Protein AF-A0A4U0WX47-F1 (afdb_monomer_lite)

Foldseek 3Di:
DVVVVVVVVVVVVCLCVVLVQCVDPPNPDPVSVCVSHVVPVVVVVVVVCCCVVVVDDDDDPVRDDPPVPVVVVVPDDDPPPDDPDPVSVVVVVVD

Secondary structure (DSSP, 8-state):
-HHHHHHHHHHHHHHHHHTGGGGSTT---HHHHHHHHTHHHHHHHHHHHHHHHH------TTT----TTHHHHHTS-PPP----SHHHHHHHHH-

InterPro domains:
  IPR050524 Amino-acid permease-like [PTHR43341] (1-94)

pLDDT: mean 90.14, std 5.75, range [67.94, 97.44]

Sequence (95 aa):
PFTAWGALFFWIMIILFNGFAVFTKGNWSVDDFVTAYVGIPIYFAFFLFWKIFKRTSWVKPADADIWTGKAALDNEVWPEQIPRNIFEKIWFWIA

Structure (mmCIF, N/CA/C/O backbone):
data_AF-A0A4U0WX47-F1
#
_entry.id   AF-A0A4U0WX47-F1
#
loop_
_atom_site.group_PDB
_atom_site.id
_atom_site.type_symbol
_atom_site.label_atom_id
_atom_site.label_alt_id
_atom_site.label_comp_id
_atom_site.label_asym_id
_atom_site.label_entity_id
_atom_site.label_seq_id
_atom_site.pdbx_PDB_ins_code
_atom_site.Cartn_x
_atom_site.Cartn_y
_atom_site.Cartn_z
_atom_site.occupancy
_atom_site.B_iso_or_equiv
_atom_site.auth_seq_id
_atom_site.auth_comp_id
_atom_site.auth_asym_id
_atom_site.auth_atom_id
_atom_site.pdbx_PDB_model_num
ATOM 1 N N . PRO A 1 1 ? 13.942 6.694 -4.750 1.00 67.94 1 PRO A N 1
ATOM 2 C CA . PRO A 1 1 ? 13.534 5.924 -3.547 1.00 67.94 1 PRO A CA 1
ATOM 3 C C . PRO A 1 1 ? 12.808 6.731 -2.450 1.00 67.94 1 PRO A C 1
ATOM 5 O O . PRO A 1 1 ? 12.044 6.124 -1.714 1.00 67.94 1 PRO A O 1
ATOM 8 N N . PHE A 1 2 ? 12.974 8.057 -2.332 1.00 84.56 2 PHE A N 1
ATOM 9 C CA . PHE A 1 2 ? 12.293 8.852 -1.287 1.00 84.56 2 PHE A CA 1
ATOM 10 C C . PHE A 1 2 ? 10.777 8.993 -1.483 1.00 84.56 2 PHE A C 1
ATOM 12 O O . PHE A 1 2 ? 10.018 8.920 -0.523 1.00 84.56 2 PHE A O 1
ATOM 19 N N . THR A 1 3 ? 10.328 9.125 -2.731 1.00 90.31 3 THR A N 1
ATOM 20 C CA . THR A 1 3 ? 8.903 9.246 -3.077 1.00 90.31 3 THR A CA 1
ATOM 21 C C . THR A 1 3 ? 8.109 7.989 -2.722 1.00 90.31 3 THR A C 1
ATOM 23 O O . THR A 1 3 ? 7.008 8.097 -2.196 1.00 90.31 3 THR A O 1
ATOM 26 N N . ALA A 1 4 ? 8.687 6.801 -2.927 1.00 90.12 4 ALA A N 1
ATOM 27 C CA . ALA A 1 4 ? 8.065 5.529 -2.557 1.00 90.12 4 ALA A CA 1
ATOM 28 C C . ALA A 1 4 ? 7.884 5.390 -1.034 1.00 90.12 4 ALA A C 1
ATOM 30 O O . ALA A 1 4 ? 6.816 4.990 -0.578 1.00 90.12 4 ALA A O 1
ATOM 31 N N . TRP A 1 5 ? 8.894 5.773 -0.242 1.00 92.31 5 TRP A N 1
ATOM 32 C CA . TRP A 1 5 ? 8.790 5.782 1.223 1.00 92.31 5 TRP A CA 1
ATOM 33 C C . TRP A 1 5 ? 7.775 6.813 1.729 1.00 92.31 5 TRP A C 1
ATOM 35 O O . TRP A 1 5 ? 7.001 6.507 2.633 1.00 92.31 5 TRP A O 1
ATOM 45 N N . GLY A 1 6 ? 7.728 8.002 1.119 1.00 95.88 6 GLY A N 1
ATOM 46 C CA . GLY A 1 6 ? 6.718 9.016 1.431 1.00 95.88 6 GLY A CA 1
ATOM 47 C C . GLY A 1 6 ? 5.295 8.543 1.122 1.00 95.88 6 GLY A C 1
ATOM 48 O O . GLY A 1 6 ? 4.408 8.680 1.961 1.00 95.88 6 GLY A O 1
ATOM 49 N N . ALA A 1 7 ? 5.088 7.915 -0.040 1.00 94.88 7 ALA A N 1
ATOM 50 C CA . ALA A 1 7 ? 3.801 7.334 -0.412 1.00 94.88 7 ALA A CA 1
ATOM 51 C C . ALA A 1 7 ? 3.373 6.224 0.560 1.00 94.88 7 ALA A C 1
ATOM 53 O O . ALA A 1 7 ? 2.223 6.210 0.991 1.00 94.88 7 ALA A O 1
ATOM 54 N N . LEU A 1 8 ? 4.292 5.333 0.952 1.00 94.25 8 LEU A N 1
ATOM 55 C CA . LEU A 1 8 ? 4.010 4.282 1.933 1.00 94.25 8 LEU A CA 1
ATOM 56 C C . LEU A 1 8 ? 3.574 4.868 3.281 1.00 94.25 8 LEU A C 1
ATOM 58 O O . LEU A 1 8 ? 2.563 4.445 3.837 1.00 94.25 8 LEU A O 1
ATOM 62 N N . PHE A 1 9 ? 4.315 5.852 3.795 1.00 96.25 9 PHE A N 1
ATOM 63 C CA . PHE A 1 9 ? 3.979 6.517 5.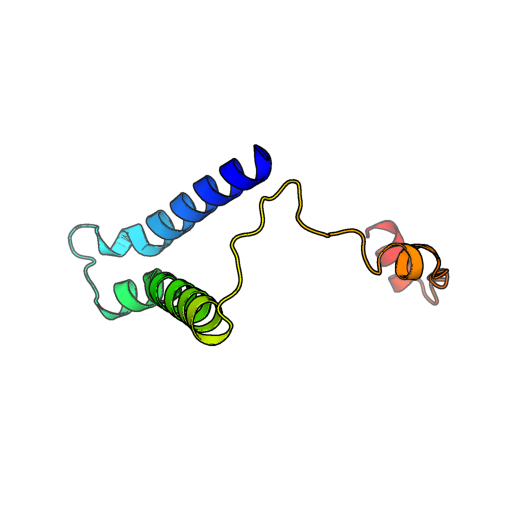052 1.00 96.25 9 PHE A CA 1
ATOM 64 C C . PHE A 1 9 ? 2.595 7.176 4.993 1.00 96.25 9 PHE A C 1
ATOM 66 O O . PHE A 1 9 ? 1.775 6.985 5.891 1.00 96.25 9 PHE A O 1
ATOM 73 N N . PHE A 1 10 ? 2.308 7.892 3.907 1.00 96.44 10 PHE A N 1
ATOM 74 C CA . PHE A 1 10 ? 1.017 8.541 3.709 1.00 96.44 10 PHE A CA 1
ATOM 75 C C . PHE A 1 10 ? -0.138 7.531 3.628 1.00 96.44 10 PHE A C 1
ATOM 77 O O . PHE A 1 10 ? -1.179 7.732 4.251 1.00 96.44 10 PHE A O 1
ATOM 84 N N . TRP A 1 11 ? 0.060 6.402 2.943 1.00 94.94 11 TRP A N 1
ATOM 85 C CA . TRP A 1 11 ? -0.927 5.321 2.899 1.00 94.94 11 TRP A CA 1
ATOM 86 C C . TRP A 1 11 ? -1.184 4.694 4.269 1.00 94.94 11 TRP A C 1
ATOM 88 O O . TRP A 1 11 ? -2.339 4.452 4.614 1.00 94.94 11 TRP A O 1
ATOM 98 N N . ILE A 1 12 ? -0.138 4.476 5.073 1.00 94.31 12 ILE A N 1
ATOM 99 C CA . ILE A 1 12 ? -0.291 3.993 6.453 1.00 94.31 12 ILE A CA 1
ATOM 100 C C . ILE A 1 12 ? -1.136 4.978 7.268 1.00 94.31 12 ILE A C 1
ATOM 102 O O . ILE A 1 12 ? -2.053 4.551 7.967 1.00 94.31 12 ILE A O 1
ATOM 106 N N . MET A 1 13 ? -0.881 6.285 7.145 1.00 96.25 13 MET A N 1
ATOM 107 C CA . MET A 1 13 ? -1.709 7.298 7.805 1.00 96.25 13 MET A CA 1
ATOM 108 C C . MET A 1 13 ? -3.170 7.205 7.360 1.00 96.25 13 MET A C 1
ATOM 110 O O . MET A 1 13 ? -4.048 7.134 8.215 1.00 96.25 13 MET A O 1
ATOM 114 N N . ILE A 1 14 ? -3.441 7.156 6.050 1.00 94.75 14 ILE A N 1
ATOM 115 C CA . ILE A 1 14 ? -4.812 7.046 5.529 1.00 94.75 14 ILE A CA 1
ATOM 116 C C . ILE A 1 14 ? -5.524 5.841 6.135 1.00 94.75 14 ILE A C 1
ATOM 118 O O . ILE A 1 14 ? -6.630 5.993 6.641 1.00 94.75 14 ILE A O 1
ATOM 122 N N . ILE A 1 15 ? -4.892 4.666 6.116 1.00 92.44 15 ILE A N 1
ATOM 123 C CA . ILE A 1 15 ? -5.490 3.434 6.639 1.00 92.44 15 ILE A CA 1
ATOM 124 C C . ILE A 1 15 ? -5.822 3.589 8.127 1.00 92.44 15 ILE A C 1
ATOM 126 O O . ILE A 1 15 ? -6.928 3.254 8.542 1.00 92.44 15 ILE A O 1
ATOM 130 N N . LEU A 1 16 ? -4.904 4.140 8.925 1.00 91.06 16 LEU A N 1
ATOM 131 C CA . LEU A 1 16 ? -5.133 4.349 10.356 1.00 91.06 16 LEU A CA 1
ATOM 132 C C . LEU A 1 16 ? -6.282 5.330 10.621 1.00 91.06 16 LEU A C 1
ATOM 134 O O . LEU A 1 16 ? -7.136 5.046 11.462 1.00 91.06 16 LEU A O 1
ATOM 138 N N . PHE A 1 17 ? -6.330 6.449 9.894 1.00 94.25 17 PHE A N 1
ATOM 139 C CA . PHE A 1 17 ? -7.341 7.488 10.103 1.00 94.25 17 PHE A CA 1
ATOM 140 C C . PHE A 1 17 ? -8.707 7.163 9.485 1.00 94.25 17 PHE A C 1
ATOM 142 O O . PHE A 1 17 ? -9.709 7.688 9.965 1.00 94.25 17 PHE A O 1
ATOM 149 N N . ASN A 1 18 ? -8.774 6.284 8.480 1.00 91.19 18 ASN A N 1
ATOM 150 C CA . ASN A 1 18 ? -10.019 5.906 7.803 1.00 91.19 18 ASN A CA 1
ATOM 151 C C . ASN A 1 18 ? -11.076 5.368 8.788 1.00 91.19 18 ASN A C 1
ATOM 153 O O . ASN A 1 18 ? -12.218 5.815 8.767 1.00 91.19 18 ASN A O 1
ATOM 157 N N . GLY A 1 19 ? -10.672 4.483 9.705 1.00 90.00 19 GLY A N 1
ATOM 158 C CA . GLY A 1 19 ? -11.546 3.889 10.723 1.00 90.00 19 GLY A CA 1
ATOM 159 C C . GLY A 1 19 ? -11.475 4.549 12.104 1.00 90.00 19 GLY A C 1
ATOM 160 O O . GLY A 1 19 ? -11.956 3.966 13.075 1.00 90.00 19 GLY A O 1
ATOM 161 N N . PHE A 1 20 ? -10.882 5.746 12.234 1.00 91.56 20 PHE A N 1
ATOM 162 C CA . PHE A 1 20 ? -10.588 6.349 13.545 1.00 91.56 20 PHE A CA 1
ATOM 163 C C . PHE A 1 20 ? -11.829 6.528 14.435 1.00 91.56 20 PHE A C 1
ATOM 165 O O . PHE A 1 20 ? -11.732 6.417 15.658 1.00 91.56 20 PHE A O 1
ATOM 172 N N . ALA A 1 21 ? -13.002 6.747 13.832 1.00 91.25 21 ALA A N 1
ATOM 173 C CA . ALA A 1 21 ? -14.270 6.886 14.546 1.00 91.25 21 ALA A CA 1
ATOM 174 C C . ALA A 1 21 ? -14.557 5.702 15.488 1.00 91.25 21 ALA A C 1
ATOM 176 O O . ALA A 1 21 ? -15.041 5.925 16.595 1.00 91.25 21 ALA A O 1
ATOM 177 N N . VAL A 1 22 ? -14.170 4.478 15.113 1.00 92.69 22 VAL A N 1
ATOM 178 C CA . VAL A 1 22 ? -14.366 3.259 15.919 1.00 92.69 22 VAL A CA 1
ATOM 179 C C . VAL A 1 22 ? -13.640 3.328 17.268 1.00 92.69 22 VAL A C 1
ATOM 181 O O . VAL A 1 22 ? -14.097 2.760 18.259 1.00 92.69 22 VAL A O 1
ATOM 184 N N . PHE A 1 23 ? -12.529 4.065 17.340 1.00 91.25 23 PHE A N 1
ATOM 185 C CA . PHE A 1 23 ? -11.759 4.248 18.572 1.00 91.25 23 PHE A CA 1
ATOM 186 C C . PHE A 1 23 ? -12.265 5.4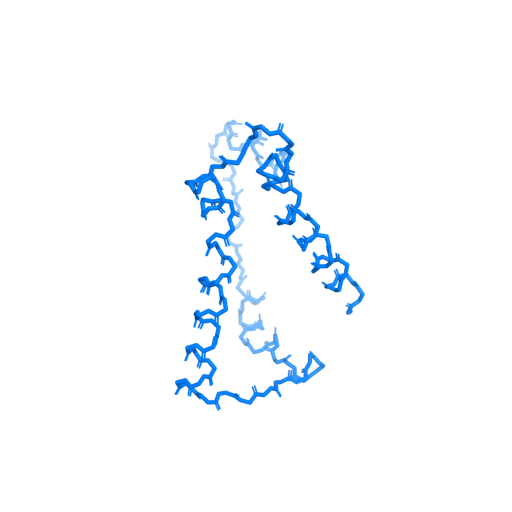07 19.440 1.00 91.25 23 PHE A C 1
ATOM 188 O O . PHE A 1 23 ? -11.757 5.626 20.542 1.00 91.25 23 PHE A O 1
ATOM 195 N N . THR A 1 24 ? -13.261 6.163 18.973 1.00 92.75 24 THR A N 1
ATOM 196 C CA . THR A 1 24 ? -13.852 7.256 19.751 1.00 92.75 24 THR A CA 1
ATOM 197 C C . THR A 1 24 ? -14.902 6.735 20.734 1.00 92.75 24 THR A C 1
ATOM 199 O O . THR A 1 24 ? -15.575 5.726 20.511 1.00 92.75 24 THR A O 1
ATOM 202 N N . LYS A 1 25 ? -15.045 7.423 21.872 1.00 91.19 25 LYS A N 1
ATOM 203 C CA . LYS A 1 25 ? -15.945 7.005 22.954 1.00 91.19 25 LYS A CA 1
ATOM 204 C C . LYS A 1 25 ? -17.395 6.918 22.456 1.00 91.19 25 LYS A C 1
ATOM 206 O O . LYS A 1 25 ? -17.955 7.923 22.037 1.00 91.19 25 LYS A O 1
ATOM 211 N N . GLY A 1 26 ? -18.006 5.737 22.584 1.00 90.50 26 GLY A N 1
ATOM 212 C CA . GLY A 1 26 ? -19.412 5.493 22.232 1.00 90.50 26 GLY A CA 1
ATOM 213 C C . GLY A 1 26 ? -19.659 4.999 20.802 1.00 90.50 26 GLY A C 1
ATOM 214 O O . GLY A 1 26 ? -20.802 4.695 20.489 1.00 90.50 26 GLY A O 1
ATOM 215 N N . ASN A 1 27 ? -18.617 4.865 19.973 1.00 90.06 27 ASN A N 1
ATOM 216 C CA . ASN A 1 27 ? -18.725 4.466 18.562 1.00 90.06 27 ASN A CA 1
ATOM 217 C C . ASN A 1 27 ? -18.084 3.096 18.262 1.00 90.06 27 ASN A C 1
ATOM 219 O O . ASN A 1 27 ? -17.721 2.810 17.124 1.00 90.06 27 ASN A O 1
ATOM 223 N N . TRP A 1 28 ? -17.904 2.244 19.277 1.00 92.94 28 TRP A N 1
ATOM 224 C CA . TRP A 1 28 ? -17.343 0.911 19.062 1.00 92.94 28 TRP A CA 1
ATOM 225 C C . TRP A 1 28 ? -18.361 -0.001 18.371 1.00 92.94 28 TRP A C 1
ATOM 227 O O . TRP A 1 28 ? -19.421 -0.295 18.923 1.00 92.94 28 TRP A O 1
ATOM 237 N N . SER A 1 29 ? -17.995 -0.485 17.189 1.00 93.88 29 SER A N 1
ATOM 238 C CA . SER A 1 29 ? -18.782 -1.395 16.364 1.00 93.88 29 SER A CA 1
ATOM 239 C C . SER A 1 29 ? -17.829 -2.381 15.699 1.00 93.88 29 SER A C 1
ATOM 241 O O . SER A 1 29 ? -16.846 -1.987 15.068 1.00 93.88 29 SER A O 1
ATOM 243 N N . VAL A 1 30 ? -18.087 -3.678 15.886 1.00 94.31 30 VAL A N 1
ATOM 244 C CA . VAL A 1 30 ? -17.249 -4.740 15.307 1.00 94.31 30 VAL A CA 1
ATOM 245 C C . VAL A 1 30 ? -17.359 -4.730 13.785 1.00 94.31 30 VAL A C 1
ATOM 247 O O . VAL A 1 30 ? -16.347 -4.887 13.105 1.00 94.31 30 VAL A O 1
ATOM 250 N N . ASP A 1 31 ? -18.555 -4.479 13.257 1.00 94.50 31 ASP A N 1
ATOM 251 C CA . ASP A 1 31 ? -18.806 -4.426 11.818 1.00 94.50 31 ASP A CA 1
ATOM 252 C C . ASP A 1 31 ? -18.032 -3.274 11.167 1.00 94.50 31 ASP A C 1
ATOM 254 O O . ASP A 1 31 ? -17.375 -3.474 10.143 1.00 94.50 31 ASP A O 1
ATOM 258 N N . ASP A 1 32 ? -18.015 -2.097 11.802 1.00 93.56 32 ASP A N 1
ATOM 259 C CA . ASP A 1 32 ? -17.265 -0.936 11.309 1.00 93.56 32 ASP A CA 1
ATOM 260 C C . ASP A 1 32 ? -15.751 -1.147 11.429 1.00 93.56 32 ASP A C 1
ATOM 262 O O . ASP A 1 32 ? -15.003 -0.814 10.508 1.00 93.56 32 ASP A O 1
ATOM 266 N N . PHE A 1 33 ? -15.285 -1.763 12.523 1.00 93.75 33 PHE A N 1
ATOM 267 C CA . PHE A 1 33 ? -13.875 -2.120 12.693 1.00 93.75 33 PHE A CA 1
ATOM 268 C C . PHE A 1 33 ? -13.398 -3.070 11.590 1.00 93.75 33 PHE A C 1
ATOM 270 O O . PHE A 1 33 ? -12.386 -2.823 10.931 1.00 93.75 33 PHE A O 1
ATOM 277 N N . VAL A 1 34 ? -14.127 -4.169 11.383 1.00 94.56 34 VAL A N 1
ATOM 278 C CA . VAL A 1 34 ? -13.770 -5.167 10.373 1.00 94.56 34 VAL A CA 1
ATOM 279 C C . VAL A 1 34 ? -13.835 -4.534 8.988 1.00 94.56 34 VAL A C 1
ATOM 281 O O . VAL A 1 34 ? -12.874 -4.651 8.236 1.00 94.56 34 VAL A O 1
ATOM 284 N N . THR A 1 35 ? -14.892 -3.789 8.666 1.00 93.19 35 THR A N 1
ATOM 285 C CA . THR A 1 35 ? -15.031 -3.134 7.356 1.00 93.19 35 THR A CA 1
ATOM 286 C C . THR A 1 35 ? -13.891 -2.149 7.078 1.00 93.19 35 THR A C 1
ATOM 288 O O . THR A 1 35 ? -13.339 -2.156 5.977 1.00 93.19 35 THR A O 1
ATOM 291 N N . ALA A 1 36 ? -13.475 -1.357 8.071 1.00 94.00 36 ALA A N 1
ATOM 292 C CA . ALA A 1 36 ? -12.394 -0.385 7.912 1.00 94.00 36 ALA A CA 1
ATOM 293 C C . ALA A 1 36 ? -10.998 -1.029 7.788 1.00 94.00 36 ALA A C 1
ATOM 295 O O . ALA A 1 36 ? -10.137 -0.492 7.089 1.00 94.00 36 ALA A O 1
ATOM 296 N N . TYR A 1 37 ? -10.754 -2.174 8.441 1.00 94.88 37 TYR A N 1
ATOM 297 C CA . TYR A 1 37 ? -9.399 -2.726 8.596 1.00 94.88 37 TYR A CA 1
ATOM 298 C C . TYR A 1 37 ? -9.166 -4.113 7.975 1.00 94.88 37 TYR A C 1
ATOM 300 O O . TYR A 1 37 ? -8.017 -4.558 7.933 1.00 94.88 37 TYR A O 1
ATOM 308 N N . VAL A 1 38 ? -10.184 -4.787 7.423 1.00 95.25 38 VAL A N 1
ATOM 309 C CA . VAL A 1 38 ? -10.060 -6.133 6.811 1.00 95.25 38 VAL A CA 1
ATOM 310 C C . VAL A 1 38 ? -9.093 -6.177 5.621 1.00 95.25 38 VAL A C 1
ATOM 312 O O . VAL A 1 38 ? -8.473 -7.208 5.356 1.00 95.25 38 VAL A O 1
ATOM 315 N N . GLY A 1 39 ? -8.893 -5.055 4.926 1.00 93.69 39 GLY A N 1
ATOM 316 C CA . GLY A 1 39 ? -7.943 -4.975 3.815 1.00 93.69 39 GLY A CA 1
ATOM 317 C C . GLY A 1 39 ? -6.499 -5.281 4.230 1.00 93.69 39 GLY A C 1
ATOM 318 O O . GLY A 1 39 ? -5.756 -5.880 3.454 1.00 93.69 39 GLY A O 1
ATOM 319 N N . ILE A 1 40 ? -6.114 -4.943 5.467 1.00 94.75 40 ILE A N 1
ATOM 320 C CA . ILE A 1 40 ? -4.759 -5.158 5.993 1.00 94.75 40 ILE A CA 1
ATOM 321 C C . ILE A 1 40 ? -4.407 -6.657 6.036 1.00 94.75 40 ILE A C 1
ATOM 323 O O . ILE A 1 40 ? -3.443 -7.052 5.372 1.00 94.75 40 ILE A O 1
ATOM 327 N N . PRO A 1 41 ? -5.147 -7.528 6.758 1.00 95.88 41 PRO A N 1
ATOM 328 C CA . PRO A 1 41 ? -4.840 -8.953 6.790 1.00 95.88 41 PRO A CA 1
ATOM 329 C C . PRO A 1 41 ? -4.986 -9.610 5.417 1.00 95.88 41 PRO A C 1
ATOM 331 O O . PRO A 1 41 ? -4.176 -10.475 5.097 1.00 95.88 41 PRO A O 1
ATOM 334 N N . ILE A 1 42 ? -5.944 -9.187 4.581 1.00 96.69 42 ILE A N 1
ATOM 335 C CA . ILE A 1 42 ? -6.089 -9.712 3.214 1.00 96.69 42 ILE A CA 1
ATOM 336 C C . ILE A 1 42 ? -4.832 -9.427 2.381 1.00 96.69 42 ILE A C 1
ATOM 338 O O . ILE A 1 42 ? -4.299 -10.333 1.737 1.00 96.69 42 ILE A O 1
ATOM 342 N N . TYR A 1 43 ? -4.325 -8.193 2.422 1.00 94.94 43 TYR A N 1
ATOM 343 C CA . TYR A 1 43 ? -3.106 -7.809 1.714 1.00 94.94 43 TYR A CA 1
ATOM 344 C C . TYR A 1 43 ? -1.913 -8.671 2.142 1.00 94.94 43 TYR A C 1
ATOM 346 O O . TYR A 1 43 ? -1.238 -9.269 1.299 1.00 94.94 43 TYR A O 1
ATOM 354 N N . PHE A 1 44 ? -1.678 -8.792 3.453 1.00 96.88 44 PHE A N 1
ATOM 355 C CA . PHE A 1 44 ? -0.583 -9.615 3.964 1.00 96.88 44 PHE A CA 1
ATOM 356 C C . PHE A 1 44 ? -0.779 -11.099 3.650 1.00 96.88 44 PHE A C 1
ATOM 358 O O . PHE A 1 44 ? 0.195 -11.766 3.308 1.00 96.88 44 PHE A O 1
ATOM 365 N N . ALA A 1 45 ? -2.009 -11.613 3.703 1.00 97.44 45 ALA A N 1
ATOM 366 C CA . ALA A 1 45 ? -2.308 -12.998 3.359 1.00 97.44 45 ALA A CA 1
ATOM 367 C C . ALA A 1 45 ? -1.949 -13.299 1.902 1.00 97.44 45 ALA A C 1
ATOM 369 O O . ALA A 1 45 ? -1.218 -14.254 1.653 1.00 97.44 45 ALA A O 1
ATOM 370 N N . PHE A 1 46 ? -2.377 -12.469 0.946 1.00 97.25 46 PHE A N 1
ATOM 371 C CA . PHE A 1 46 ? -2.026 -12.662 -0.464 1.00 97.25 46 PHE A CA 1
ATOM 372 C C . PHE A 1 46 ? -0.529 -12.494 -0.726 1.00 97.25 46 PHE A C 1
ATOM 374 O O . PHE A 1 46 ? 0.063 -13.301 -1.450 1.00 97.25 46 PHE A O 1
ATOM 381 N N . PHE A 1 47 ? 0.101 -11.489 -0.113 1.00 95.19 47 PHE A N 1
ATOM 382 C CA . PHE A 1 47 ? 1.539 -11.273 -0.241 1.00 95.19 47 PHE A CA 1
ATOM 383 C C . PHE A 1 47 ? 2.338 -12.475 0.279 1.00 95.19 47 PHE A C 1
ATOM 385 O O . PHE A 1 47 ? 3.193 -13.011 -0.430 1.00 95.19 47 PHE A O 1
ATOM 392 N N . LEU A 1 48 ? 2.039 -12.931 1.499 1.00 96.75 48 LEU A N 1
ATOM 393 C CA . LEU A 1 48 ? 2.707 -14.074 2.118 1.00 96.75 48 LEU A CA 1
ATOM 394 C C . LEU A 1 48 ? 2.401 -15.368 1.369 1.00 96.75 48 LEU A C 1
ATOM 396 O O . LEU A 1 48 ? 3.324 -16.139 1.122 1.00 96.75 48 LEU A O 1
ATOM 400 N N . PHE A 1 49 ? 1.152 -15.583 0.954 1.00 97.31 49 PHE A N 1
ATOM 401 C CA . PHE A 1 49 ? 0.761 -16.730 0.139 1.00 97.31 49 PHE A CA 1
ATOM 402 C C . PHE A 1 49 ? 1.632 -16.828 -1.113 1.00 97.31 49 PHE A C 1
ATOM 404 O O . PHE A 1 49 ? 2.277 -17.853 -1.330 1.00 97.31 49 PHE A O 1
ATOM 411 N N . TRP A 1 50 ? 1.735 -15.750 -1.896 1.00 96.69 50 TRP A N 1
ATOM 412 C CA . TRP A 1 50 ? 2.572 -15.738 -3.094 1.00 96.69 50 TRP A CA 1
ATOM 413 C C . TRP A 1 50 ? 4.052 -15.943 -2.763 1.00 96.69 50 TRP A C 1
ATOM 415 O O . TRP A 1 50 ? 4.733 -16.744 -3.410 1.00 96.69 50 TRP A O 1
ATOM 425 N N . LYS A 1 51 ? 4.554 -15.253 -1.733 1.00 94.81 51 LYS A N 1
ATOM 426 C CA . LYS A 1 51 ? 5.965 -15.311 -1.337 1.00 94.81 51 LYS A CA 1
ATOM 427 C C . LYS A 1 51 ? 6.378 -16.709 -0.877 1.00 94.81 51 LYS A C 1
ATOM 429 O O . LYS A 1 51 ? 7.454 -17.169 -1.253 1.00 94.81 51 LYS A O 1
ATOM 434 N N . ILE A 1 52 ? 5.523 -17.389 -0.114 1.00 96.25 52 ILE A N 1
ATOM 435 C CA . ILE A 1 52 ? 5.757 -18.742 0.403 1.00 96.25 52 ILE A CA 1
ATOM 436 C C . ILE A 1 52 ? 5.553 -19.784 -0.702 1.00 96.25 52 ILE A C 1
ATOM 438 O O . ILE A 1 52 ? 6.384 -20.679 -0.851 1.00 96.25 52 ILE A O 1
ATOM 442 N N . PHE A 1 53 ? 4.490 -19.660 -1.502 1.00 97.00 53 PHE A N 1
ATOM 443 C CA . PHE A 1 53 ? 4.164 -20.626 -2.553 1.00 97.00 53 PHE A CA 1
ATOM 444 C C . PHE A 1 53 ? 5.182 -20.602 -3.698 1.00 97.00 53 PHE A C 1
ATOM 446 O O . PHE A 1 53 ? 5.705 -21.642 -4.092 1.00 97.00 53 PHE A O 1
ATOM 453 N N . LYS A 1 54 ? 5.514 -19.412 -4.214 1.00 96.31 54 LYS A N 1
ATOM 454 C CA . LYS A 1 54 ? 6.471 -19.256 -5.323 1.00 96.31 54 LYS A CA 1
ATOM 455 C C . LYS A 1 54 ? 7.921 -19.161 -4.861 1.00 96.31 54 LYS A C 1
ATOM 457 O O . LYS A 1 54 ? 8.805 -19.182 -5.712 1.00 96.31 54 LYS A O 1
ATOM 462 N N . ARG A 1 55 ? 8.167 -19.044 -3.547 1.00 93.12 55 ARG A N 1
ATOM 463 C CA . ARG A 1 55 ? 9.505 -18.950 -2.931 1.00 93.12 55 ARG A CA 1
ATOM 464 C C . ARG A 1 55 ? 10.413 -17.940 -3.637 1.00 93.12 55 ARG A C 1
ATOM 466 O O . ARG A 1 55 ? 11.587 -18.203 -3.880 1.00 93.12 55 ARG A O 1
ATOM 473 N N . THR A 1 56 ? 9.860 -16.789 -4.014 1.00 92.00 56 THR A N 1
ATOM 474 C CA . THR A 1 56 ? 10.617 -15.779 -4.762 1.00 92.00 56 THR A CA 1
ATOM 475 C C . THR A 1 56 ? 11.692 -15.152 -3.877 1.00 92.00 56 THR A C 1
ATOM 477 O O . THR A 1 56 ? 11.466 -14.912 -2.688 1.00 92.00 56 THR A O 1
ATOM 480 N N . SER A 1 57 ? 12.855 -14.828 -4.441 1.00 89.31 57 SER A N 1
ATOM 481 C CA . SER A 1 57 ? 13.902 -14.088 -3.730 1.00 89.31 57 SER A CA 1
ATOM 482 C C . SER A 1 57 ? 13.486 -12.632 -3.486 1.00 89.31 57 SER A C 1
ATOM 484 O O . SER A 1 57 ? 12.547 -12.110 -4.091 1.00 89.31 57 SER A O 1
ATOM 486 N N . TRP A 1 58 ? 14.124 -11.973 -2.520 1.00 89.44 58 TRP A N 1
ATOM 487 C CA . TRP A 1 58 ? 13.997 -10.526 -2.358 1.00 89.44 58 TRP A CA 1
ATOM 488 C C . TRP A 1 58 ? 14.919 -9.844 -3.364 1.00 89.44 58 TRP A C 1
ATOM 490 O O . TRP A 1 58 ? 16.134 -10.015 -3.300 1.00 89.44 58 TRP A O 1
ATOM 500 N N . VAL A 1 59 ? 14.336 -9.101 -4.301 1.00 89.81 59 VAL A N 1
ATOM 501 C CA . VAL A 1 59 ? 15.085 -8.353 -5.314 1.00 89.81 59 VAL A CA 1
ATOM 502 C C . VAL A 1 59 ? 15.371 -6.962 -4.764 1.00 89.81 59 VAL A C 1
ATOM 504 O O . VAL A 1 59 ? 14.478 -6.308 -4.219 1.00 89.81 59 VAL A O 1
ATOM 507 N N . LYS A 1 60 ? 16.622 -6.507 -4.872 1.00 89.06 60 LYS A N 1
ATOM 508 C CA . LYS A 1 60 ? 16.971 -5.135 -4.499 1.00 89.06 60 LYS A CA 1
ATOM 509 C C . LYS A 1 60 ? 16.307 -4.177 -5.489 1.00 89.06 60 LYS A C 1
ATOM 511 O O . LYS A 1 60 ? 16.373 -4.438 -6.685 1.00 89.06 60 LYS A O 1
ATOM 516 N N . PRO A 1 61 ? 15.748 -3.039 -5.045 1.00 86.44 61 PRO A N 1
ATOM 517 C CA . PRO A 1 61 ? 15.113 -2.085 -5.955 1.00 86.44 61 PRO A CA 1
ATOM 518 C C . PRO A 1 61 ? 16.022 -1.593 -7.092 1.00 86.44 61 PRO A C 1
ATOM 520 O O . PRO A 1 61 ? 15.521 -1.261 -8.155 1.00 86.44 61 PRO A O 1
ATOM 523 N N . ALA A 1 62 ? 17.341 -1.548 -6.870 1.00 86.06 62 ALA A N 1
ATOM 524 C CA . ALA A 1 62 ? 18.322 -1.153 -7.884 1.00 86.06 62 ALA A CA 1
ATOM 525 C C . ALA A 1 62 ? 18.549 -2.220 -8.971 1.00 86.06 62 ALA A C 1
ATOM 527 O O . ALA A 1 62 ? 18.890 -1.870 -10.093 1.00 86.06 62 ALA A O 1
ATOM 528 N N . ASP A 1 63 ? 18.330 -3.494 -8.636 1.00 89.00 63 ASP A N 1
ATOM 529 C CA . ASP A 1 63 ? 18.527 -4.640 -9.534 1.00 89.00 63 ASP A CA 1
ATOM 530 C C . ASP A 1 63 ? 17.191 -5.123 -10.132 1.00 89.00 63 ASP A C 1
ATOM 532 O O . ASP A 1 63 ? 17.142 -6.126 -10.842 1.00 89.00 63 ASP A O 1
ATOM 536 N N . ALA A 1 64 ? 16.083 -4.454 -9.795 1.00 88.69 64 ALA A N 1
ATOM 537 C CA . ALA A 1 64 ? 14.760 -4.803 -10.281 1.00 88.69 64 ALA A CA 1
ATOM 538 C C . ALA A 1 64 ? 14.642 -4.445 -11.766 1.00 88.69 64 ALA A C 1
ATOM 540 O O . ALA A 1 64 ? 14.770 -3.284 -12.155 1.00 88.69 64 ALA A O 1
ATOM 541 N N . ASP A 1 65 ? 14.382 -5.455 -12.591 1.00 88.19 65 ASP A N 1
ATOM 542 C CA . ASP A 1 65 ? 14.221 -5.276 -14.025 1.00 88.19 65 ASP A CA 1
ATOM 543 C C . ASP A 1 65 ? 12.866 -4.639 -14.351 1.00 88.19 65 ASP A C 1
ATOM 545 O O . ASP A 1 65 ? 11.808 -5.248 -14.193 1.00 88.19 65 ASP A O 1
ATOM 549 N N . ILE A 1 66 ? 12.927 -3.389 -14.800 1.00 86.69 66 ILE A N 1
ATOM 550 C CA . ILE A 1 66 ? 11.794 -2.599 -15.298 1.00 86.69 66 ILE A CA 1
ATOM 551 C C . ILE A 1 66 ? 11.962 -2.238 -16.782 1.00 86.69 66 ILE A C 1
ATOM 553 O O . ILE A 1 66 ? 11.217 -1.413 -17.310 1.00 86.69 66 ILE A O 1
ATOM 557 N N . TRP A 1 67 ? 12.974 -2.807 -17.443 1.00 86.81 67 TRP A N 1
ATOM 558 C CA . TRP A 1 67 ? 13.378 -2.447 -18.803 1.00 86.81 67 TRP A CA 1
ATOM 559 C C . TRP A 1 67 ? 13.026 -3.536 -19.813 1.00 86.81 67 TRP A C 1
ATOM 561 O O . TRP A 1 67 ? 12.760 -3.223 -20.977 1.00 86.81 67 TRP A O 1
ATOM 571 N N . THR A 1 68 ? 12.998 -4.805 -19.397 1.00 88.00 68 THR A N 1
ATOM 572 C CA . THR A 1 68 ? 12.622 -5.913 -20.282 1.00 88.00 68 THR A CA 1
ATOM 573 C C . THR A 1 68 ? 11.233 -5.697 -20.883 1.00 88.00 68 THR A C 1
ATOM 575 O O . THR A 1 68 ? 10.262 -5.421 -20.185 1.00 88.00 68 THR A O 1
ATOM 578 N N . GLY A 1 69 ? 11.146 -5.794 -22.213 1.00 82.44 69 GLY A N 1
ATOM 579 C CA . GLY A 1 69 ? 9.918 -5.554 -22.980 1.00 82.44 69 GLY A CA 1
ATOM 580 C C . GLY A 1 69 ? 9.617 -4.079 -23.279 1.00 82.44 69 GLY A C 1
ATOM 581 O O . GLY A 1 69 ? 8.853 -3.807 -24.201 1.00 82.44 69 GLY A O 1
ATOM 582 N N . LYS A 1 70 ? 10.265 -3.120 -22.599 1.00 86.88 70 LYS A N 1
ATOM 583 C CA . LYS A 1 70 ? 10.031 -1.679 -22.807 1.00 86.88 70 LYS A CA 1
ATOM 584 C C . LYS A 1 70 ? 10.378 -1.233 -24.225 1.00 86.88 70 LYS A C 1
ATOM 586 O O . LYS A 1 70 ? 9.603 -0.529 -24.850 1.00 86.88 70 LYS A O 1
ATOM 591 N N . ALA A 1 71 ? 11.516 -1.684 -24.753 1.00 83.38 71 ALA A N 1
ATOM 592 C CA . ALA A 1 71 ? 11.969 -1.286 -26.086 1.00 83.38 71 ALA A CA 1
ATOM 593 C C . ALA A 1 71 ? 11.014 -1.731 -27.209 1.00 83.38 71 ALA A C 1
ATOM 595 O O . ALA A 1 71 ? 10.931 -1.067 -28.235 1.00 83.38 71 ALA A O 1
ATOM 596 N N . ALA A 1 72 ? 10.292 -2.842 -27.023 1.00 83.88 72 ALA A N 1
ATOM 597 C CA . ALA A 1 72 ? 9.274 -3.273 -27.978 1.00 83.88 72 ALA A CA 1
ATOM 598 C C . ALA A 1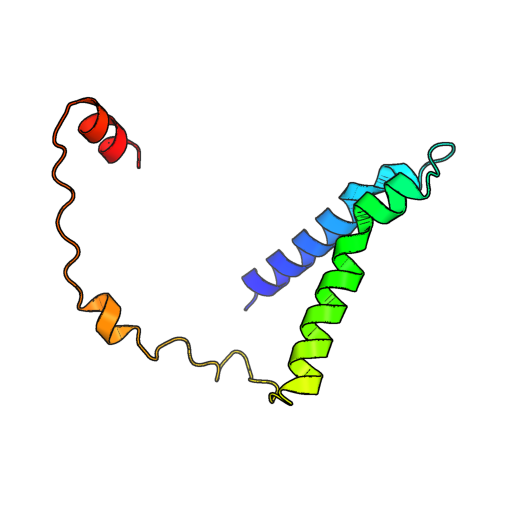 72 ? 8.059 -2.332 -27.950 1.00 83.88 72 ALA A C 1
ATO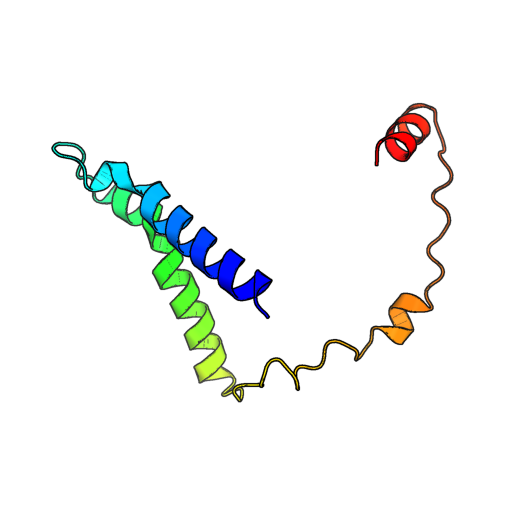M 600 O O . ALA A 1 72 ? 7.611 -1.906 -29.006 1.00 83.88 72 ALA A O 1
ATOM 601 N N . LEU A 1 73 ? 7.599 -1.953 -26.753 1.00 82.06 73 LEU A N 1
ATOM 602 C CA . LEU A 1 73 ? 6.477 -1.029 -26.553 1.00 82.06 73 LEU A CA 1
ATOM 603 C C . LEU A 1 73 ? 6.798 0.407 -26.994 1.00 82.06 73 LEU A C 1
ATOM 605 O O . LEU A 1 73 ? 5.953 1.067 -27.584 1.00 82.06 73 LEU A O 1
ATOM 609 N N . ASP A 1 74 ? 8.016 0.893 -26.743 1.00 85.25 74 ASP A N 1
ATOM 610 C CA . ASP A 1 74 ? 8.445 2.234 -27.169 1.00 85.25 74 ASP A CA 1
ATOM 611 C C . ASP A 1 74 ? 8.554 2.351 -28.702 1.00 85.25 74 ASP A C 1
ATOM 613 O O . ASP A 1 74 ? 8.416 3.442 -29.250 1.00 85.25 74 ASP A O 1
ATOM 617 N N . ASN A 1 75 ? 8.818 1.234 -29.391 1.00 83.12 75 ASN A N 1
ATOM 618 C CA . ASN A 1 75 ? 8.890 1.174 -30.852 1.00 83.12 75 ASN A CA 1
ATOM 619 C C . ASN A 1 75 ? 7.513 1.016 -31.516 1.00 83.12 75 ASN A C 1
ATOM 621 O O . ASN A 1 75 ? 7.416 1.150 -32.739 1.00 83.12 75 ASN A O 1
ATOM 625 N N . GLU A 1 76 ? 6.454 0.723 -30.756 1.00 84.00 76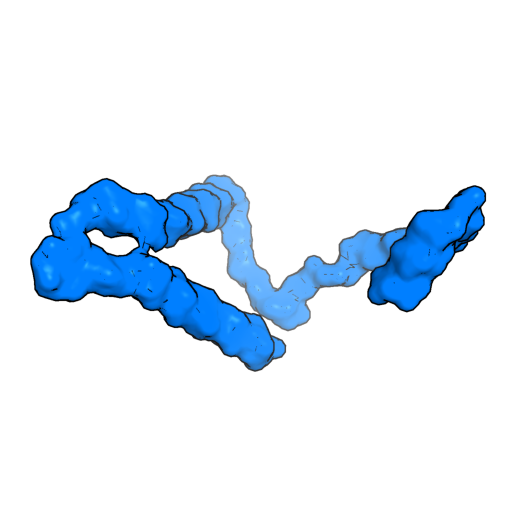 GLU A N 1
ATOM 626 C CA . GLU A 1 76 ? 5.096 0.729 -31.292 1.00 84.00 76 GLU A CA 1
ATOM 627 C C . GLU A 1 76 ? 4.680 2.172 -31.600 1.00 84.00 76 GLU A C 1
ATOM 629 O O . GLU A 1 76 ? 4.523 3.017 -30.718 1.00 84.00 76 GLU A O 1
ATOM 634 N N . VAL A 1 77 ? 4.494 2.462 -32.889 1.00 80.75 77 VAL A N 1
ATOM 635 C CA . VAL A 1 77 ? 3.907 3.728 -33.330 1.00 80.75 77 VAL A CA 1
ATOM 636 C C . VAL A 1 77 ? 2.412 3.659 -33.049 1.00 80.75 77 VAL A C 1
ATOM 638 O O . VAL A 1 77 ? 1.649 3.048 -33.801 1.00 80.75 77 VAL A O 1
ATOM 641 N N . TRP A 1 78 ? 1.995 4.269 -31.941 1.00 79.44 78 TRP A N 1
ATOM 642 C CA . TRP A 1 78 ? 0.5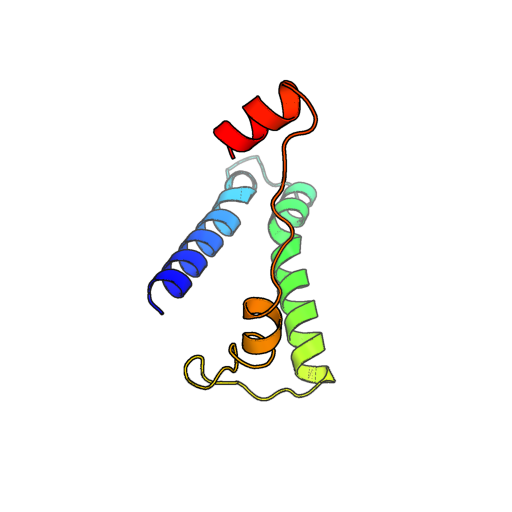83 4.431 -31.620 1.00 79.44 78 TRP A CA 1
ATOM 643 C C . TRP A 1 78 ? -0.105 5.217 -32.741 1.00 79.44 78 TRP A C 1
ATOM 645 O O . TRP A 1 78 ? 0.422 6.248 -33.169 1.00 79.44 78 TRP A O 1
ATOM 655 N N . PRO A 1 79 ? -1.266 4.758 -33.240 1.00 80.44 79 PRO A N 1
ATOM 656 C CA . PRO A 1 79 ? -1.988 5.501 -34.259 1.00 80.44 79 PRO A CA 1
ATOM 657 C C . PRO A 1 79 ? -2.364 6.879 -33.709 1.00 80.44 79 PRO A C 1
ATOM 659 O O . PRO A 1 79 ? -2.873 6.987 -32.590 1.00 80.44 79 PRO A O 1
ATOM 662 N N . GLU A 1 80 ? -2.129 7.931 -34.495 1.00 77.81 80 GLU A N 1
ATOM 663 C CA . GLU A 1 80 ? -2.586 9.272 -34.137 1.00 77.81 80 GLU A CA 1
ATOM 664 C C . GLU A 1 80 ? -4.109 9.253 -33.949 1.00 77.81 80 GLU A C 1
ATOM 666 O O . GLU A 1 80 ? -4.870 8.830 -34.825 1.00 77.81 80 GLU A O 1
ATOM 671 N N . GLN A 1 81 ? -4.559 9.688 -32.773 1.00 79.56 81 GLN A N 1
ATOM 672 C CA . GLN A 1 81 ? -5.973 9.763 -32.414 1.00 79.56 81 GLN A CA 1
ATOM 673 C C . GLN A 1 81 ? -6.599 10.962 -33.143 1.00 79.56 81 GLN A C 1
ATOM 675 O O . GLN A 1 81 ? -6.692 12.061 -32.600 1.00 79.56 81 GLN A O 1
ATOM 680 N N . ILE A 1 82 ? -6.987 10.783 -34.408 1.00 82.81 82 ILE A N 1
ATOM 681 C CA . ILE A 1 82 ? -7.634 11.842 -35.193 1.00 82.81 82 ILE A CA 1
ATOM 682 C C . ILE A 1 82 ? -9.080 12.003 -34.690 1.00 82.81 82 ILE A C 1
ATOM 684 O O . ILE A 1 82 ? -9.854 11.044 -34.780 1.00 82.81 82 ILE A O 1
ATOM 688 N N . PRO A 1 83 ? -9.485 13.187 -34.185 1.00 83.06 83 PRO A N 1
ATOM 689 C CA . PRO A 1 83 ? -10.845 13.398 -33.707 1.00 83.06 83 PRO A CA 1
ATOM 690 C C . PRO A 1 83 ? -11.834 13.264 -34.863 1.00 83.06 83 PRO A C 1
ATOM 692 O O . PRO A 1 83 ? -11.758 13.986 -35.860 1.00 83.06 83 PRO A O 1
ATOM 695 N N . ARG A 1 84 ? -12.801 12.361 -34.716 1.00 84.50 84 ARG A N 1
ATOM 696 C CA . ARG A 1 84 ? -13.850 12.107 -35.712 1.00 84.50 84 ARG A CA 1
ATOM 697 C C . ARG A 1 84 ? -14.993 13.112 -35.607 1.00 84.50 84 ARG A C 1
ATOM 699 O O . ARG A 1 84 ? -15.768 13.264 -36.547 1.00 84.50 84 ARG A O 1
ATOM 706 N N . ASN A 1 85 ? -15.132 13.780 -34.460 1.00 90.00 85 ASN A N 1
ATOM 707 C CA . ASN A 1 85 ? -16.222 14.709 -34.175 1.00 90.00 85 ASN A CA 1
ATOM 708 C C . ASN A 1 85 ? -15.817 15.809 -33.173 1.00 90.00 85 ASN A C 1
ATOM 710 O O . ASN A 1 85 ? -14.722 15.821 -32.612 1.00 90.00 85 ASN A O 1
ATOM 714 N N . ILE A 1 86 ? -16.723 16.769 -32.969 1.00 89.88 86 ILE A N 1
ATOM 715 C CA . ILE A 1 86 ? -16.492 17.950 -32.123 1.00 89.88 86 ILE A CA 1
ATOM 716 C C . ILE A 1 86 ? -16.322 17.561 -30.644 1.00 89.88 86 ILE A C 1
ATOM 718 O O . ILE A 1 86 ? -15.512 18.170 -29.954 1.00 89.88 86 ILE A O 1
ATOM 722 N N . PHE A 1 87 ? -17.021 16.525 -30.168 1.00 90.38 87 PHE A N 1
ATOM 723 C CA . PHE A 1 87 ? -16.868 16.022 -28.798 1.00 90.38 87 PHE A CA 1
ATOM 724 C C . PHE A 1 87 ? -15.483 15.410 -28.559 1.00 90.38 87 PHE A C 1
ATOM 726 O O . PHE A 1 87 ? -14.844 15.759 -27.571 1.00 90.38 87 PHE A O 1
ATOM 733 N N . GLU A 1 88 ? -14.982 14.575 -29.476 1.00 87.38 88 GLU A N 1
ATOM 734 C CA . GLU A 1 88 ? -13.615 14.035 -29.413 1.00 87.38 88 GLU A CA 1
ATOM 735 C C . GLU A 1 88 ? -12.572 15.155 -29.507 1.00 87.38 88 GLU A C 1
ATOM 737 O O . GLU A 1 88 ? -11.589 15.136 -28.777 1.00 87.38 88 GLU A O 1
ATOM 742 N N . LYS A 1 89 ? -12.810 16.185 -30.328 1.00 86.25 89 LYS A N 1
ATOM 743 C CA . LYS A 1 89 ? -11.904 17.339 -30.438 1.00 86.25 89 LYS A CA 1
ATOM 744 C C . LYS A 1 89 ? -11.815 18.153 -29.143 1.00 86.25 89 LYS A C 1
ATOM 746 O O . LYS A 1 89 ? -10.734 18.617 -28.798 1.00 86.25 89 LYS A O 1
ATOM 751 N N . ILE A 1 90 ? -12.935 18.337 -28.441 1.00 91.69 90 ILE A N 1
ATOM 752 C CA . ILE A 1 90 ? -12.958 19.007 -27.131 1.00 91.69 90 ILE A CA 1
ATOM 753 C C . ILE A 1 90 ? -12.298 18.115 -26.075 1.00 91.69 90 ILE A C 1
ATOM 755 O O . ILE A 1 90 ? -11.503 18.604 -25.281 1.00 91.69 90 ILE A O 1
ATOM 759 N N . TRP A 1 91 ? -12.584 16.811 -26.091 1.00 88.75 91 TRP A N 1
ATOM 760 C CA . TRP A 1 91 ? -11.989 15.847 -25.166 1.00 88.75 91 TRP A CA 1
ATOM 761 C C . TRP A 1 91 ? -10.461 15.780 -25.299 1.00 88.75 91 TRP A C 1
ATOM 763 O O . TRP A 1 91 ? -9.770 15.935 -24.299 1.00 88.75 91 TRP A O 1
ATOM 773 N N . PHE A 1 92 ? -9.930 15.666 -26.520 1.00 86.62 92 PHE A N 1
ATOM 774 C CA . PHE A 1 92 ? -8.485 15.656 -26.795 1.00 86.62 92 PHE A CA 1
ATOM 775 C C . PHE A 1 92 ? -7.787 17.008 -26.586 1.00 86.62 92 PHE A C 1
ATOM 777 O O . PHE A 1 92 ? -6.567 17.079 -26.643 1.00 86.62 92 PHE A O 1
ATOM 784 N N . TRP A 1 93 ? -8.534 18.099 -26.395 1.00 86.12 93 TRP A N 1
ATOM 785 C CA . TRP A 1 93 ? -7.955 19.384 -25.995 1.00 86.12 93 TRP A CA 1
ATOM 786 C C . TRP A 1 93 ? -7.810 19.503 -24.468 1.00 86.12 93 TRP A C 1
ATOM 788 O O . TRP A 1 93 ? -6.981 20.272 -23.989 1.00 86.12 93 TRP A O 1
ATOM 798 N N . ILE A 1 94 ? -8.621 18.756 -23.709 1.00 87.69 94 ILE A N 1
ATOM 799 C CA . ILE A 1 94 ? -8.616 18.746 -22.239 1.00 87.69 94 ILE A CA 1
ATOM 800 C C . ILE A 1 94 ? -7.697 17.646 -21.681 1.00 87.69 94 ILE A C 1
ATOM 802 O O . ILE A 1 94 ? -7.067 17.866 -20.647 1.00 87.69 94 ILE A O 1
ATOM 806 N N . ALA A 1 95 ? -7.677 16.473 -22.323 1.00 70.50 95 ALA A N 1
ATOM 807 C CA . ALA A 1 95 ? -6.910 15.286 -21.932 1.00 70.50 95 ALA A CA 1
ATOM 808 C C . ALA A 1 95 ? -5.525 15.251 -22.590 1.00 70.50 95 ALA A C 1
ATOM 810 O O . ALA A 1 95 ? -4.569 14.853 -21.888 1.00 70.50 95 ALA A O 1
#

Organism: NCBI:txid331657

Radius of gyration: 22.35 Å; chains: 1; bounding box: 38×40×59 Å